Protein AF-A0A378YVI1-F1 (afdb_monomer_lite)

Radius of gyration: 28.67 Å; chains: 1; bounding box: 90×38×49 Å

Secondary structure (DSSP, 8-state):
----HHHHHHHHHHHHHHHHHHH-TTPPPP-HHHHHHHHHHHHHTS---HHHHHHHHHHHHHSTTTTTT--SHHHHHHTHHHHHHHHHHHHH---S--PPP--SS--TTB---B-TTSPBP-SBP-EEETTEEE-HHHHHHHHHHHTT-

Structure (mmCIF, N/CA/C/O backbone):
data_AF-A0A378YVI1-F1
#
_entry.id   AF-A0A378YVI1-F1
#
loop_
_atom_site.group_PDB
_atom_site.id
_atom_site.type_symbol
_atom_site.label_atom_id
_atom_site.label_alt_id
_atom_site.label_comp_id
_atom_site.label_asym_id
_atom_site.label_entity_id
_atom_site.label_seq_id
_atom_site.pdbx_PDB_ins_code
_atom_site.Cartn_x
_atom_site.Cartn_y
_atom_site.Cartn_z
_atom_site.occupancy
_atom_site.B_iso_or_equiv
_atom_site.auth_seq_id
_atom_site.auth_comp_id
_atom_site.auth_asym_id
_atom_site.auth_atom_id
_atom_site.pdbx_PDB_model_num
ATOM 1 N N . MET A 1 1 ? 32.300 -8.150 -1.506 1.00 47.09 1 MET A N 1
ATOM 2 C CA . MET A 1 1 ? 31.306 -8.688 -2.456 1.00 47.09 1 MET A CA 1
ATOM 3 C C . MET A 1 1 ? 30.509 -7.501 -2.967 1.00 47.09 1 MET A C 1
ATOM 5 O O . MET A 1 1 ? 29.755 -6.932 -2.190 1.00 47.09 1 MET A O 1
ATOM 9 N N . VAL A 1 2 ? 30.766 -7.046 -4.196 1.00 52.72 2 VAL A N 1
ATOM 10 C CA . VAL A 1 2 ? 29.919 -6.031 -4.841 1.00 52.72 2 VAL A CA 1
ATOM 11 C C . VAL A 1 2 ? 28.617 -6.750 -5.167 1.00 52.72 2 VAL A C 1
ATOM 13 O O . VAL A 1 2 ? 28.567 -7.559 -6.087 1.00 52.72 2 VAL A O 1
ATOM 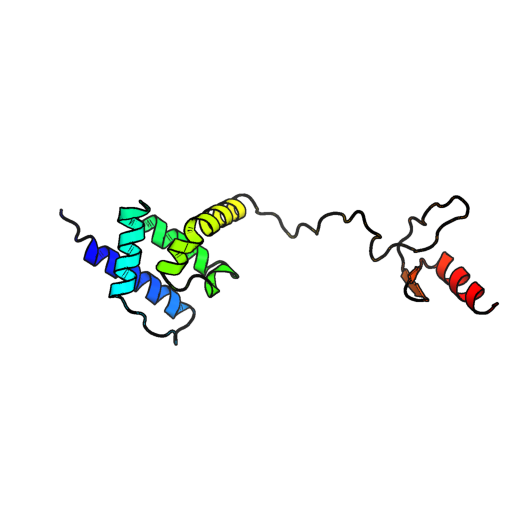16 N N . VAL A 1 3 ? 27.616 -6.586 -4.308 1.00 62.28 3 VAL A N 1
ATOM 17 C CA . VAL A 1 3 ? 26.253 -7.012 -4.621 1.00 62.28 3 VAL A CA 1
ATOM 18 C C . VAL A 1 3 ? 25.777 -6.108 -5.744 1.00 62.28 3 VAL A C 1
ATOM 20 O O . VAL A 1 3 ? 25.814 -4.891 -5.598 1.00 62.28 3 VAL A O 1
ATOM 23 N N . ASP A 1 4 ? 25.398 -6.698 -6.873 1.00 79.12 4 ASP A N 1
ATOM 24 C CA . ASP A 1 4 ? 24.845 -5.953 -7.997 1.00 79.12 4 ASP A CA 1
ATOM 25 C C . ASP A 1 4 ? 23.485 -5.382 -7.573 1.00 79.12 4 ASP A C 1
ATOM 27 O O . ASP A 1 4 ? 22.462 -6.070 -7.559 1.00 79.12 4 ASP A O 1
ATOM 31 N N . ASP A 1 5 ? 23.504 -4.138 -7.093 1.00 83.75 5 ASP A N 1
ATOM 32 C CA . ASP A 1 5 ? 22.330 -3.472 -6.536 1.00 83.75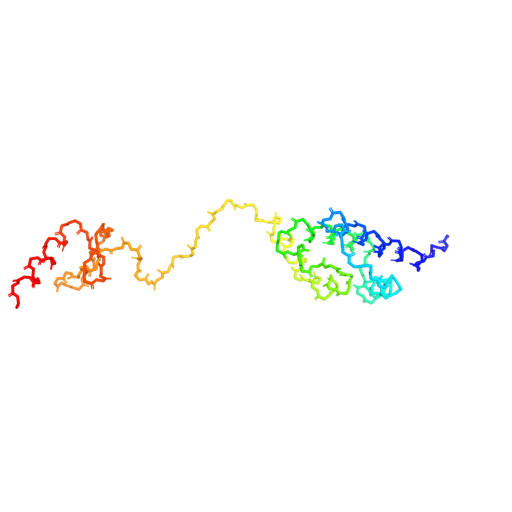 5 ASP A CA 1
ATOM 33 C C . ASP A 1 5 ? 21.210 -3.348 -7.577 1.00 83.75 5 ASP A C 1
ATOM 35 O O . ASP A 1 5 ? 20.043 -3.471 -7.220 1.00 83.75 5 ASP A O 1
ATOM 39 N N . ALA A 1 6 ? 21.554 -3.205 -8.860 1.00 87.56 6 ALA A N 1
ATOM 40 C CA . ALA A 1 6 ? 20.588 -3.139 -9.950 1.00 87.56 6 ALA A CA 1
ATOM 41 C C . ALA A 1 6 ? 19.861 -4.477 -10.171 1.00 87.56 6 ALA A C 1
ATOM 43 O O . ALA A 1 6 ? 18.637 -4.491 -10.315 1.00 87.56 6 ALA A O 1
ATOM 44 N N . ALA A 1 7 ? 20.579 -5.603 -10.159 1.00 91.94 7 ALA A N 1
ATOM 45 C CA . ALA A 1 7 ? 19.978 -6.931 -10.250 1.00 91.94 7 ALA A CA 1
ATOM 46 C C . ALA A 1 7 ? 19.072 -7.232 -9.047 1.00 91.94 7 ALA A C 1
ATOM 48 O O . ALA A 1 7 ? 18.006 -7.827 -9.197 1.00 91.94 7 ALA A O 1
ATOM 49 N N . GLU A 1 8 ? 19.463 -6.800 -7.850 1.00 92.69 8 GLU A N 1
ATOM 50 C CA . GLU A 1 8 ? 18.648 -6.961 -6.643 1.00 92.69 8 GLU A CA 1
ATOM 51 C C . GLU A 1 8 ? 17.400 -6.066 -6.646 1.00 92.69 8 GLU A C 1
ATOM 53 O O . GLU A 1 8 ? 16.335 -6.488 -6.191 1.00 92.69 8 GLU A O 1
ATOM 58 N N . ASP A 1 9 ? 17.505 -4.850 -7.182 1.00 93.56 9 ASP A N 1
ATOM 59 C CA . ASP A 1 9 ? 16.371 -3.939 -7.345 1.00 93.56 9 ASP A CA 1
ATOM 60 C C . ASP A 1 9 ? 15.381 -4.471 -8.396 1.00 93.56 9 ASP A C 1
ATOM 62 O O . ASP A 1 9 ? 14.165 -4.393 -8.200 1.00 93.56 9 ASP A O 1
ATOM 66 N N . LEU A 1 10 ? 15.888 -5.089 -9.471 1.00 95.88 10 LEU A N 1
ATOM 67 C CA . LEU A 1 10 ? 15.071 -5.807 -10.451 1.00 95.88 10 LEU A CA 1
ATOM 68 C C . LEU A 1 10 ? 14.349 -7.002 -9.816 1.00 95.88 10 LEU A C 1
ATOM 70 O O . LEU A 1 10 ? 13.135 -7.116 -9.960 1.00 95.88 10 LEU A O 1
ATOM 74 N N . ARG A 1 11 ? 15.053 -7.837 -9.042 1.00 96.00 11 ARG A N 1
ATOM 75 C CA . ARG A 1 11 ? 14.438 -8.967 -8.321 1.00 96.00 11 ARG A CA 1
ATOM 76 C C . ARG A 1 11 ? 13.321 -8.519 -7.385 1.00 96.00 11 ARG A C 1
ATOM 78 O O . ARG A 1 11 ? 12.296 -9.188 -7.274 1.00 96.00 11 ARG A O 1
ATOM 85 N N . LEU A 1 12 ? 13.497 -7.385 -6.704 1.00 96.31 12 LEU A N 1
ATOM 86 C CA . LEU A 1 12 ? 12.452 -6.829 -5.847 1.00 96.31 12 LEU A CA 1
ATOM 87 C C . LEU A 1 12 ? 11.247 -6.338 -6.665 1.00 96.31 12 LEU A C 1
ATOM 89 O O . LEU A 1 12 ? 10.109 -6.579 -6.264 1.00 96.31 12 LEU A O 1
ATOM 93 N N . ALA A 1 13 ? 11.470 -5.703 -7.817 1.00 96.94 13 ALA A N 1
ATOM 94 C CA . ALA A 1 13 ? 10.395 -5.316 -8.731 1.00 96.94 13 ALA A CA 1
ATOM 95 C C . ALA A 1 13 ? 9.609 -6.535 -9.256 1.00 96.94 13 ALA A C 1
ATOM 97 O O . ALA A 1 13 ? 8.375 -6.523 -9.245 1.00 96.94 13 ALA A O 1
ATOM 98 N N . GLU A 1 14 ? 10.302 -7.605 -9.646 1.00 96.50 14 GLU A N 1
ATOM 99 C CA . GLU A 1 14 ? 9.689 -8.868 -10.073 1.00 96.50 14 GLU A CA 1
ATOM 100 C C . GLU A 1 14 ? 8.886 -9.518 -8.941 1.00 96.50 14 GLU A C 1
ATOM 102 O O . GLU A 1 14 ? 7.756 -9.961 -9.150 1.00 96.50 14 GLU A O 1
ATOM 107 N N . TRP A 1 15 ? 9.426 -9.521 -7.719 1.00 97.00 15 TRP A N 1
ATOM 108 C CA . TRP A 1 15 ? 8.727 -10.034 -6.541 1.00 97.00 15 TRP A CA 1
ATOM 109 C C . TRP A 1 15 ? 7.441 -9.246 -6.243 1.00 97.00 15 TRP A C 1
ATOM 111 O O . TRP A 1 15 ? 6.394 -9.845 -5.981 1.00 97.00 15 TRP A O 1
ATOM 121 N N . ILE A 1 16 ? 7.488 -7.911 -6.343 1.00 96.38 16 ILE A N 1
ATOM 122 C CA . ILE A 1 16 ? 6.310 -7.038 -6.216 1.00 96.38 16 ILE A CA 1
ATOM 123 C C . ILE A 1 16 ? 5.254 -7.419 -7.262 1.00 96.38 16 ILE A C 1
ATOM 125 O O . ILE A 1 16 ? 4.075 -7.561 -6.930 1.00 96.38 16 ILE A O 1
ATOM 129 N N . PHE A 1 17 ? 5.662 -7.639 -8.515 1.00 96.38 17 PHE A N 1
ATOM 130 C CA . PHE A 1 17 ? 4.742 -8.026 -9.583 1.00 96.38 17 PHE A CA 1
ATOM 131 C C . PHE A 1 17 ? 4.131 -9.415 -9.357 1.00 96.38 17 PHE A C 1
ATOM 133 O O . PHE A 1 17 ? 2.917 -9.579 -9.474 1.00 96.38 17 PHE A O 1
ATOM 140 N N . ALA A 1 18 ? 4.937 -10.399 -8.954 1.00 95.62 18 ALA A N 1
ATOM 141 C CA . ALA A 1 18 ? 4.464 -11.743 -8.629 1.00 95.62 18 ALA A CA 1
ATOM 142 C C . ALA A 1 18 ? 3.404 -11.722 -7.515 1.00 95.62 18 ALA A C 1
ATOM 144 O O . ALA A 1 18 ? 2.405 -12.441 -7.579 1.00 95.62 18 ALA A O 1
ATOM 145 N N . ARG A 1 19 ? 3.573 -10.849 -6.515 1.00 94.56 19 ARG A N 1
ATOM 146 C CA . ARG A 1 19 ? 2.588 -10.659 -5.444 1.00 94.56 19 ARG A CA 1
ATOM 147 C C . ARG A 1 19 ? 1.265 -10.094 -5.969 1.00 94.56 19 ARG A C 1
ATOM 149 O O . ARG A 1 19 ? 0.209 -10.536 -5.522 1.00 94.56 19 ARG A O 1
ATOM 156 N N . ILE A 1 20 ? 1.317 -9.172 -6.933 1.00 94.44 20 ILE A N 1
ATOM 157 C CA . ILE A 1 20 ? 0.125 -8.627 -7.602 1.00 94.44 20 ILE A CA 1
ATOM 158 C C . ILE A 1 20 ? -0.592 -9.716 -8.402 1.00 94.44 20 ILE A C 1
ATOM 160 O O . ILE A 1 20 ? -1.804 -9.870 -8.257 1.00 94.44 20 ILE A O 1
ATOM 164 N N . LEU A 1 21 ? 0.142 -10.512 -9.183 1.00 94.31 21 LEU A N 1
ATOM 165 C CA . LEU A 1 21 ? -0.427 -11.627 -9.947 1.00 94.31 21 LEU A CA 1
ATOM 166 C C . LEU A 1 21 ? -1.102 -12.673 -9.053 1.00 94.31 21 LEU A C 1
ATOM 168 O O . LEU A 1 21 ? -2.129 -13.226 -9.436 1.00 94.31 21 LEU A O 1
ATOM 172 N N . GLY A 1 22 ? -0.585 -12.898 -7.841 1.00 92.06 22 GLY A N 1
ATOM 173 C CA . GLY A 1 22 ? -1.223 -13.777 -6.858 1.00 92.06 22 GLY A CA 1
ATOM 174 C C . GLY A 1 22 ? -2.624 -13.324 -6.423 1.00 92.06 22 GLY A C 1
ATOM 175 O O . GLY A 1 22 ? -3.426 -14.155 -6.011 1.00 92.06 22 GLY A O 1
ATOM 176 N N . MET A 1 23 ? -2.938 -12.028 -6.528 1.00 90.06 23 MET A N 1
ATOM 177 C CA . MET A 1 23 ? -4.266 -11.482 -6.209 1.00 90.06 23 MET A CA 1
ATOM 178 C C . MET A 1 23 ? -5.109 -11.231 -7.461 1.00 90.06 23 MET A C 1
ATOM 180 O O . MET A 1 23 ? -6.329 -11.365 -7.419 1.00 90.06 23 MET A O 1
ATOM 184 N N . HIS A 1 24 ? -4.467 -10.852 -8.566 1.00 88.81 24 HIS A N 1
ATOM 185 C CA . HIS A 1 24 ? -5.110 -10.563 -9.841 1.00 88.81 24 HIS A CA 1
ATOM 186 C C . HIS A 1 24 ? -4.294 -11.173 -10.997 1.00 88.81 24 HIS A C 1
ATOM 188 O O . HIS A 1 24 ? -3.448 -10.491 -11.586 1.00 88.81 24 HIS A O 1
ATOM 194 N N . PRO A 1 25 ? -4.549 -12.446 -11.360 1.00 92.00 25 PRO A N 1
ATOM 195 C CA . PRO A 1 25 ? -3.729 -13.192 -12.323 1.00 92.00 25 PRO A CA 1
ATOM 196 C C . PRO A 1 25 ? -3.680 -12.588 -13.728 1.00 92.00 25 PRO A C 1
ATOM 198 O O . PRO A 1 25 ? -2.734 -12.811 -14.473 1.00 92.00 25 PRO A O 1
ATOM 201 N N . THR A 1 26 ? -4.691 -11.804 -14.100 1.00 92.88 26 THR A N 1
ATOM 202 C CA . THR A 1 26 ? -4.805 -11.155 -15.413 1.00 92.88 26 THR A CA 1
ATOM 203 C C . THR A 1 26 ? -4.257 -9.724 -15.409 1.00 92.88 26 THR A C 1
ATOM 205 O O . THR A 1 26 ? -4.594 -8.922 -16.281 1.00 92.88 26 THR A O 1
ATOM 208 N N . HIS A 1 27 ? -3.445 -9.351 -14.409 1.00 91.31 27 HIS A N 1
ATOM 209 C CA . HIS A 1 27 ? -2.876 -8.006 -14.344 1.00 91.31 27 HIS A CA 1
ATOM 210 C C . HIS A 1 27 ? -1.907 -7.772 -15.507 1.00 91.31 27 HIS A C 1
ATOM 212 O O . HIS A 1 27 ? -1.092 -8.632 -15.840 1.00 91.31 27 HIS A O 1
ATOM 218 N N . ARG A 1 28 ? -1.984 -6.587 -16.122 1.00 91.81 28 ARG A N 1
ATOM 219 C CA . ARG A 1 28 ? -1.107 -6.221 -17.238 1.00 91.81 28 ARG A CA 1
ATOM 220 C C . ARG A 1 28 ? 0.344 -6.196 -16.765 1.00 91.81 28 ARG A C 1
ATOM 222 O O . ARG A 1 28 ? 0.640 -5.600 -15.732 1.00 91.81 28 ARG A O 1
ATOM 229 N N . GLN A 1 29 ? 1.237 -6.782 -17.561 1.00 90.31 29 GLN A N 1
ATOM 230 C CA . GLN A 1 29 ? 2.668 -6.729 -17.296 1.00 90.31 29 GLN A CA 1
ATOM 231 C C . GLN A 1 29 ? 3.172 -5.273 -17.342 1.00 90.31 29 GLN A C 1
ATOM 233 O O . GLN A 1 29 ? 2.977 -4.597 -18.357 1.00 90.31 29 GLN A O 1
ATOM 238 N N . PRO A 1 30 ? 3.787 -4.772 -16.260 1.00 93.38 30 PRO A N 1
ATOM 239 C CA . PRO A 1 30 ? 4.398 -3.454 -16.237 1.00 93.38 30 PRO A CA 1
ATOM 240 C C . PRO A 1 30 ? 5.800 -3.463 -16.852 1.00 93.38 30 PRO A C 1
ATOM 242 O O . PRO A 1 30 ? 6.415 -4.512 -17.042 1.00 93.38 30 PRO A O 1
ATOM 245 N N . ASP A 1 31 ? 6.331 -2.268 -17.100 1.00 95.94 31 ASP A N 1
ATOM 246 C CA . ASP A 1 31 ? 7.736 -2.078 -17.456 1.00 95.94 31 ASP A CA 1
ATOM 247 C C . ASP A 1 31 ? 8.634 -2.342 -16.232 1.00 95.94 31 ASP A C 1
ATOM 249 O O . ASP A 1 31 ? 8.721 -1.523 -15.309 1.00 95.94 31 ASP A O 1
ATOM 253 N N . MET A 1 32 ? 9.318 -3.491 -16.243 1.00 94.75 32 MET A N 1
ATOM 254 C CA . MET A 1 32 ? 10.233 -3.906 -15.175 1.00 94.75 32 MET A CA 1
ATOM 255 C C . MET A 1 32 ? 11.432 -2.967 -15.013 1.00 94.75 32 MET A C 1
ATOM 257 O O . MET A 1 32 ? 11.927 -2.807 -13.901 1.00 94.75 32 MET A O 1
ATOM 261 N N . HIS A 1 33 ? 11.882 -2.308 -16.081 1.00 94.19 33 HIS A N 1
ATOM 262 C CA . HIS A 1 33 ? 12.974 -1.341 -16.009 1.00 94.19 33 HIS A CA 1
ATOM 263 C C . HIS A 1 33 ? 12.523 -0.031 -15.350 1.00 94.19 33 HIS A C 1
ATOM 265 O O . HIS A 1 33 ? 13.269 0.567 -14.571 1.00 94.19 33 HIS A O 1
ATOM 271 N N . SER A 1 34 ? 11.282 0.403 -15.592 1.00 96.00 34 SER A N 1
ATOM 272 C CA . SER A 1 34 ? 10.708 1.516 -14.825 1.00 96.00 34 SER A CA 1
ATOM 273 C C . SER A 1 34 ? 10.565 1.149 -13.349 1.00 96.00 34 SER A C 1
ATOM 275 O O . SER A 1 34 ? 10.896 1.949 -12.477 1.00 96.00 34 SER A O 1
ATOM 277 N N . TRP A 1 35 ? 10.101 -0.066 -13.056 1.00 97.25 35 TRP A N 1
ATOM 278 C CA . TRP A 1 35 ? 9.881 -0.503 -11.679 1.00 97.25 35 TRP A CA 1
ATOM 279 C C . TRP A 1 35 ? 11.182 -0.672 -10.898 1.00 97.25 35 TRP A C 1
ATOM 281 O O . TRP A 1 35 ? 11.257 -0.224 -9.756 1.00 97.25 35 TRP A O 1
ATOM 291 N N . SER A 1 36 ? 12.220 -1.255 -11.500 1.00 96.25 36 SER A N 1
ATOM 292 C CA . SER A 1 36 ? 13.535 -1.357 -10.861 1.00 96.25 36 SER A CA 1
ATOM 293 C C . SER A 1 36 ? 14.142 0.025 -10.607 1.00 96.25 36 SER A C 1
ATOM 295 O O . SER A 1 36 ? 14.730 0.252 -9.551 1.00 96.25 36 SER A O 1
ATOM 297 N N . ARG A 1 37 ? 13.922 0.996 -11.507 1.00 96.06 37 ARG A N 1
ATOM 298 C CA . ARG A 1 37 ? 14.310 2.397 -11.281 1.00 96.06 37 ARG A CA 1
ATOM 299 C C . ARG A 1 37 ? 13.576 3.008 -10.090 1.00 96.06 37 ARG A C 1
ATOM 301 O O . ARG A 1 37 ? 14.207 3.686 -9.283 1.00 96.06 37 ARG A O 1
ATOM 308 N N . ASP A 1 38 ? 12.274 2.779 -9.963 1.00 97.06 38 ASP A N 1
ATOM 309 C CA . ASP A 1 38 ? 11.505 3.266 -8.815 1.00 97.06 38 ASP A CA 1
ATOM 310 C C . ASP A 1 38 ? 12.000 2.641 -7.505 1.00 97.06 38 ASP A C 1
ATOM 312 O O . ASP A 1 38 ? 12.194 3.355 -6.521 1.00 97.06 38 ASP A O 1
ATOM 316 N N . VAL A 1 39 ? 12.292 1.337 -7.503 1.00 96.38 39 VAL A N 1
ATOM 317 C CA . VAL A 1 39 ? 12.901 0.638 -6.360 1.00 96.38 39 VAL A CA 1
ATOM 318 C C . VAL A 1 39 ? 14.260 1.246 -6.006 1.00 96.38 39 VAL A C 1
ATOM 320 O O . VAL A 1 39 ? 14.506 1.567 -4.841 1.00 96.38 39 VAL A O 1
ATOM 323 N N . ARG A 1 40 ? 15.116 1.491 -7.003 1.00 95.88 40 ARG A N 1
ATOM 324 C CA . ARG A 1 40 ? 16.404 2.166 -6.815 1.00 95.88 40 ARG A CA 1
ATOM 325 C C . ARG A 1 40 ? 16.230 3.549 -6.183 1.00 95.88 40 ARG A C 1
ATOM 327 O O . ARG A 1 40 ? 16.960 3.894 -5.257 1.00 95.88 40 ARG A O 1
ATOM 334 N N . LEU A 1 41 ? 15.238 4.332 -6.621 1.00 96.19 41 LEU A N 1
ATOM 335 C CA . LEU A 1 41 ? 14.933 5.642 -6.029 1.00 96.19 41 LEU A CA 1
ATOM 336 C C . LEU A 1 41 ? 14.513 5.524 -4.558 1.00 96.19 41 LEU A C 1
ATOM 338 O O . LEU A 1 41 ? 14.985 6.304 -3.731 1.00 96.19 41 LEU A O 1
ATOM 342 N N . MET A 1 42 ? 13.685 4.538 -4.213 1.00 96.69 42 MET A N 1
ATOM 343 C CA . MET A 1 42 ? 13.307 4.283 -2.818 1.00 96.69 42 MET A CA 1
ATOM 344 C C . MET A 1 42 ? 14.522 3.946 -1.946 1.00 96.69 42 MET A C 1
ATOM 346 O O . MET A 1 42 ? 14.592 4.343 -0.782 1.00 96.69 42 MET A O 1
ATOM 350 N N . ARG A 1 43 ? 15.513 3.254 -2.511 1.00 95.50 43 ARG A N 1
ATOM 351 C CA . ARG A 1 43 ? 16.735 2.893 -1.794 1.00 95.50 43 ARG A CA 1
ATOM 352 C C . ARG A 1 43 ? 17.736 4.024 -1.656 1.00 95.50 43 ARG A C 1
ATOM 354 O O . ARG A 1 43 ? 18.179 4.310 -0.550 1.00 95.50 43 ARG A O 1
ATOM 361 N N . GLU A 1 44 ? 18.120 4.641 -2.766 1.00 94.69 44 GLU A N 1
ATOM 362 C CA . GLU A 1 44 ? 19.202 5.627 -2.791 1.00 94.69 44 GLU A CA 1
ATOM 363 C C . GLU A 1 44 ? 18.741 6.985 -2.263 1.00 94.69 44 GLU A C 1
ATOM 365 O O . GLU A 1 44 ? 19.441 7.620 -1.473 1.00 94.69 44 GLU A O 1
ATOM 370 N N . ARG A 1 45 ? 17.552 7.433 -2.680 1.00 95.12 45 ARG A N 1
ATOM 371 C CA . ARG A 1 45 ? 17.044 8.765 -2.339 1.00 95.12 45 ARG A CA 1
ATOM 372 C C . ARG A 1 45 ? 16.248 8.752 -1.045 1.00 95.12 45 ARG A C 1
ATOM 374 O O . ARG A 1 45 ? 16.486 9.596 -0.187 1.00 95.12 45 ARG A O 1
ATOM 381 N N . ASP A 1 46 ? 15.337 7.795 -0.895 1.00 93.56 46 ASP A N 1
ATOM 382 C CA . ASP A 1 46 ? 14.463 7.745 0.283 1.00 93.56 46 ASP A CA 1
ATOM 383 C C . ASP A 1 46 ? 15.075 6.924 1.433 1.00 93.56 46 ASP A C 1
ATOM 385 O O . ASP A 1 46 ? 14.470 6.808 2.499 1.00 93.56 46 ASP A O 1
ATOM 389 N N . ARG A 1 47 ? 16.284 6.375 1.227 1.00 94.94 47 ARG A N 1
ATOM 390 C CA . ARG A 1 47 ? 17.068 5.604 2.206 1.00 94.94 47 ARG A CA 1
ATOM 391 C C . ARG A 1 47 ? 16.309 4.420 2.810 1.00 94.94 47 ARG A C 1
ATOM 393 O O . ARG A 1 47 ? 16.517 4.079 3.972 1.00 94.94 47 ARG A O 1
ATOM 400 N N . ARG A 1 48 ? 15.432 3.783 2.030 1.00 94.62 48 ARG A N 1
ATOM 401 C CA . ARG A 1 48 ? 14.683 2.591 2.450 1.00 94.62 48 ARG A CA 1
ATOM 402 C C . ARG A 1 48 ? 15.431 1.331 2.033 1.00 94.62 48 ARG A C 1
ATOM 404 O O . ARG A 1 48 ? 15.899 1.213 0.907 1.00 94.62 48 ARG A O 1
ATOM 411 N N . SER A 1 49 ? 15.538 0.346 2.910 1.00 94.50 49 SER A N 1
ATOM 412 C CA . SER A 1 49 ? 16.127 -0.946 2.555 1.00 94.50 49 SER A CA 1
ATOM 413 C C . SER A 1 49 ? 15.161 -1.795 1.720 1.00 94.50 49 SER A C 1
ATOM 415 O O . SER A 1 49 ? 13.941 -1.695 1.847 1.00 94.50 49 SER A O 1
ATOM 417 N N . ARG A 1 50 ? 15.700 -2.719 0.911 1.00 93.94 50 ARG A N 1
ATOM 418 C CA . ARG A 1 50 ? 14.901 -3.700 0.145 1.00 93.94 50 ARG A CA 1
ATOM 419 C C . ARG A 1 50 ? 13.925 -4.474 1.038 1.00 93.94 50 ARG A C 1
ATOM 421 O O . ARG A 1 50 ? 12.792 -4.731 0.644 1.00 93.94 50 ARG A O 1
ATOM 428 N N . ARG A 1 51 ? 14.356 -4.800 2.263 1.00 94.62 51 ARG A N 1
ATOM 429 C CA . ARG A 1 51 ? 13.537 -5.493 3.266 1.00 94.62 51 ARG A CA 1
ATOM 430 C C . ARG A 1 51 ? 12.362 -4.641 3.732 1.00 94.62 51 ARG A C 1
ATOM 432 O O . ARG A 1 51 ? 11.255 -5.157 3.805 1.00 94.62 51 ARG A O 1
ATOM 439 N N . GLU A 1 52 ? 12.582 -3.359 4.015 1.00 95.75 52 GLU A N 1
ATOM 440 C CA . GLU A 1 52 ? 11.500 -2.447 4.404 1.00 95.75 52 GLU A CA 1
ATOM 441 C C . GLU A 1 52 ? 10.493 -2.255 3.273 1.00 95.75 52 GLU A C 1
ATOM 443 O O . GLU A 1 52 ? 9.291 -2.267 3.523 1.00 95.75 52 GLU A O 1
ATOM 448 N N . ILE A 1 53 ? 10.974 -2.129 2.032 1.00 96.75 53 ILE A N 1
ATOM 449 C CA . ILE A 1 53 ? 10.117 -1.999 0.848 1.00 96.75 53 ILE A CA 1
ATOM 450 C C . ILE A 1 53 ? 9.237 -3.244 0.700 1.00 96.75 53 ILE A C 1
ATOM 452 O O . ILE A 1 53 ? 8.016 -3.123 0.604 1.00 96.75 53 ILE A O 1
ATOM 456 N N . ALA A 1 54 ? 9.839 -4.436 0.745 1.00 96.62 54 ALA A N 1
ATOM 457 C CA . ALA A 1 54 ? 9.108 -5.696 0.653 1.00 96.62 54 ALA A CA 1
ATOM 458 C C . ALA A 1 54 ? 8.099 -5.864 1.802 1.00 96.62 54 ALA A C 1
ATOM 460 O O . ALA A 1 54 ? 6.948 -6.223 1.562 1.00 96.62 54 ALA A O 1
ATOM 461 N N . ALA A 1 55 ? 8.503 -5.560 3.039 1.00 96.06 55 ALA A N 1
ATOM 462 C CA . ALA A 1 55 ? 7.645 -5.682 4.214 1.00 96.06 55 ALA A CA 1
ATOM 463 C C . ALA A 1 55 ? 6.445 -4.727 4.163 1.00 96.06 55 ALA A C 1
ATOM 465 O O . ALA A 1 55 ? 5.320 -5.135 4.451 1.00 96.06 55 ALA A O 1
ATOM 466 N N . LEU A 1 56 ? 6.662 -3.466 3.774 1.00 96.31 56 LEU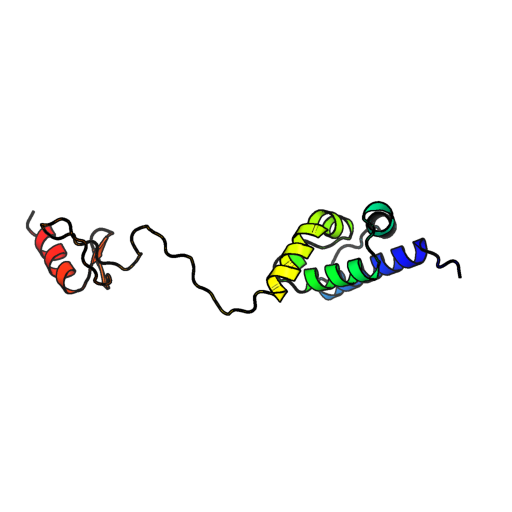 A N 1
ATOM 467 C CA . LEU A 1 56 ? 5.582 -2.487 3.684 1.00 96.31 56 LEU A CA 1
ATOM 468 C C . LEU A 1 56 ? 4.628 -2.809 2.533 1.00 96.31 56 LEU A C 1
ATOM 470 O O . LEU A 1 56 ? 3.416 -2.697 2.702 1.00 96.31 56 LEU A O 1
ATOM 474 N N . PHE A 1 57 ? 5.158 -3.254 1.390 1.00 96.69 57 PHE A N 1
ATOM 475 C CA . PHE A 1 57 ? 4.334 -3.707 0.275 1.00 96.69 57 PHE A CA 1
ATOM 476 C C . PHE A 1 57 ? 3.486 -4.920 0.666 1.00 96.69 57 PHE A C 1
ATOM 478 O O . PHE A 1 57 ? 2.284 -4.939 0.409 1.00 96.69 57 PHE A O 1
ATOM 485 N N . ASP A 1 58 ? 4.077 -5.920 1.323 1.00 95.19 58 ASP A N 1
ATOM 486 C CA . ASP A 1 58 ? 3.341 -7.101 1.771 1.00 95.19 58 ASP A CA 1
ATOM 487 C C . ASP A 1 58 ? 2.220 -6.743 2.751 1.00 95.19 58 ASP A C 1
ATOM 489 O O . ASP A 1 58 ? 1.094 -7.217 2.610 1.00 95.19 58 ASP A O 1
ATOM 493 N N . TRP A 1 59 ? 2.506 -5.857 3.707 1.00 95.25 59 TRP A N 1
ATOM 494 C CA . TRP A 1 59 ? 1.501 -5.350 4.634 1.00 95.25 59 TRP A CA 1
ATOM 495 C C . TRP A 1 59 ? 0.373 -4.607 3.900 1.00 95.25 59 TRP A C 1
ATOM 497 O O . TRP A 1 59 ? -0.800 -4.917 4.110 1.00 95.25 59 TRP A O 1
ATOM 507 N N . ALA A 1 60 ? 0.711 -3.702 2.975 1.00 95.25 60 ALA A N 1
ATOM 508 C CA . ALA A 1 60 ? -0.268 -2.935 2.205 1.00 95.25 60 ALA A CA 1
ATOM 509 C C . ALA A 1 60 ? -1.197 -3.835 1.371 1.00 95.25 60 ALA A C 1
ATOM 511 O O . ALA A 1 60 ? -2.386 -3.553 1.259 1.00 95.25 60 ALA A O 1
ATOM 512 N N . ASN A 1 61 ? -0.686 -4.945 0.828 1.00 93.25 61 ASN A N 1
ATOM 513 C CA . ASN A 1 61 ? -1.484 -5.894 0.045 1.00 93.25 61 ASN A CA 1
ATOM 514 C C . ASN A 1 61 ? -2.381 -6.813 0.888 1.00 93.25 61 ASN A C 1
ATOM 516 O O . ASN A 1 61 ? -3.295 -7.439 0.350 1.00 93.25 61 ASN A O 1
ATOM 520 N N . ARG A 1 62 ? -2.157 -6.895 2.204 1.00 91.69 62 ARG A N 1
ATOM 521 C CA . ARG A 1 62 ? -3.051 -7.602 3.138 1.00 91.69 62 ARG A CA 1
ATOM 522 C C . ARG A 1 62 ? -4.195 -6.716 3.624 1.00 91.69 62 ARG A C 1
ATOM 524 O O . ARG A 1 62 ? -5.252 -7.233 3.978 1.00 91.69 62 ARG A O 1
ATOM 531 N N . ASP A 1 63 ? -4.000 -5.402 3.631 1.00 92.25 63 ASP A N 1
ATOM 532 C CA . ASP A 1 63 ? -5.033 -4.440 3.997 1.00 92.25 63 ASP A CA 1
ATOM 533 C C . ASP A 1 63 ? -6.073 -4.289 2.870 1.00 92.25 63 ASP A C 1
ATOM 535 O O . ASP A 1 63 ? -5.738 -4.084 1.703 1.00 92.25 63 ASP A O 1
ATOM 539 N N . ALA A 1 64 ? -7.360 -4.398 3.214 1.00 89.56 64 ALA A N 1
ATOM 540 C CA . ALA A 1 64 ? -8.449 -4.397 2.234 1.00 89.56 64 ALA A CA 1
ATOM 541 C C . ALA A 1 64 ? -8.573 -3.075 1.457 1.00 89.56 64 ALA A C 1
ATOM 543 O O . ALA A 1 64 ? -9.027 -3.083 0.311 1.00 89.56 64 ALA A O 1
ATOM 544 N N . PHE A 1 65 ? -8.171 -1.955 2.062 1.00 91.12 65 PHE A N 1
ATOM 545 C CA . PHE A 1 65 ? -8.192 -0.642 1.430 1.00 91.12 65 PHE A CA 1
ATOM 546 C C . PHE A 1 65 ? -6.943 -0.439 0.566 1.00 91.12 65 PHE A C 1
ATOM 548 O O . PHE A 1 65 ? -7.046 -0.077 -0.610 1.00 91.12 65 PHE A O 1
ATOM 555 N N . TRP A 1 66 ? -5.756 -0.710 1.111 1.00 94.06 66 TRP A N 1
ATOM 556 C CA . TRP A 1 66 ? -4.499 -0.428 0.416 1.00 94.06 66 TRP A CA 1
ATOM 557 C C . TRP A 1 66 ? -4.171 -1.409 -0.706 1.00 94.06 66 TRP A C 1
ATOM 559 O O . TRP A 1 66 ? -3.578 -0.986 -1.699 1.00 94.06 66 TRP A O 1
ATOM 569 N N . ARG A 1 67 ? -4.628 -2.664 -0.632 1.00 93.00 67 ARG A N 1
ATOM 570 C CA . ARG A 1 67 ? -4.391 -3.685 -1.666 1.00 93.00 67 ARG A CA 1
ATOM 571 C C . ARG A 1 67 ? -4.771 -3.226 -3.073 1.00 93.00 67 ARG A C 1
ATOM 573 O O . ARG A 1 67 ? -4.034 -3.458 -4.021 1.00 93.00 67 ARG A O 1
ATOM 580 N N . ASN A 1 68 ? -5.906 -2.546 -3.216 1.00 91.38 68 ASN A N 1
ATOM 581 C CA . ASN A 1 68 ? -6.373 -2.074 -4.524 1.00 91.38 68 ASN A CA 1
ATOM 582 C C . ASN A 1 68 ? -5.673 -0.777 -4.970 1.00 91.38 68 ASN A C 1
ATOM 584 O O . ASN A 1 68 ? -5.706 -0.418 -6.146 1.00 91.38 68 ASN A O 1
ATOM 588 N N . ASN A 1 69 ? -5.043 -0.062 -4.035 1.00 93.50 69 ASN A N 1
ATOM 589 C CA . ASN A 1 69 ? -4.408 1.227 -4.284 1.00 93.50 69 ASN A CA 1
ATOM 590 C C . ASN A 1 69 ? -2.910 1.091 -4.591 1.00 93.50 69 ASN A C 1
ATOM 592 O O . ASN A 1 69 ? -2.395 1.835 -5.427 1.00 93.50 69 ASN A O 1
ATOM 596 N N . ILE A 1 70 ? -2.212 0.135 -3.970 1.00 95.94 70 ILE A N 1
ATOM 597 C CA . ILE A 1 70 ? -0.757 -0.030 -4.067 1.00 95.94 70 ILE A CA 1
ATOM 598 C C . ILE A 1 70 ? -0.406 -1.190 -5.008 1.00 95.94 70 ILE A C 1
ATOM 600 O O . ILE A 1 70 ? -0.137 -2.307 -4.584 1.00 95.94 70 ILE A O 1
ATOM 604 N N . LEU A 1 71 ? -0.383 -0.897 -6.312 1.00 95.06 71 LEU A N 1
ATOM 605 C CA . LEU A 1 71 ? -0.106 -1.869 -7.386 1.00 95.06 71 LEU A CA 1
ATOM 606 C C . LEU A 1 71 ? 1.200 -1.584 -8.149 1.00 95.06 71 LEU A C 1
ATOM 608 O O . LEU A 1 71 ? 1.409 -2.095 -9.244 1.00 95.06 71 LEU A O 1
ATOM 612 N N . SER A 1 72 ? 2.064 -0.717 -7.619 1.00 96.06 72 SER A N 1
ATOM 613 C CA . SER A 1 72 ? 3.376 -0.441 -8.211 1.00 96.06 72 SER A CA 1
ATOM 614 C C . SER A 1 72 ? 4.354 0.140 -7.185 1.00 96.06 72 SER A C 1
ATOM 616 O O . SER A 1 72 ? 3.910 0.765 -6.213 1.00 96.06 72 SER A O 1
ATOM 618 N N . PRO A 1 73 ? 5.678 0.012 -7.411 1.00 96.25 73 PRO A N 1
ATOM 619 C CA . PRO A 1 73 ? 6.690 0.650 -6.567 1.00 96.25 73 PRO A CA 1
ATOM 620 C C . PRO A 1 73 ? 6.532 2.177 -6.495 1.00 96.25 73 PRO A C 1
ATOM 622 O O . PRO A 1 73 ? 6.622 2.752 -5.415 1.00 96.25 73 PRO A O 1
ATOM 625 N N . ALA A 1 74 ? 6.194 2.839 -7.609 1.00 97.06 74 ALA A N 1
ATOM 626 C CA . ALA A 1 74 ? 5.926 4.279 -7.628 1.00 97.06 74 ALA A CA 1
ATOM 627 C C . ALA A 1 74 ? 4.770 4.687 -6.696 1.00 97.06 74 ALA A C 1
ATOM 629 O O . ALA A 1 74 ? 4.888 5.661 -5.949 1.00 97.06 74 ALA A O 1
ATOM 630 N N . LYS A 1 75 ? 3.656 3.937 -6.698 1.00 96.94 75 LYS A N 1
ATOM 631 C CA . LYS A 1 75 ? 2.528 4.211 -5.792 1.00 96.94 75 LYS A CA 1
ATOM 632 C C . LYS A 1 75 ? 2.877 3.912 -4.337 1.00 96.94 75 LYS A C 1
ATOM 634 O O . LYS A 1 75 ? 2.510 4.695 -3.465 1.00 96.94 75 LYS A O 1
ATOM 639 N N . LEU A 1 76 ? 3.602 2.820 -4.085 1.00 97.25 76 LEU A N 1
ATOM 640 C CA . LEU A 1 76 ? 4.110 2.489 -2.752 1.00 97.25 76 LEU A CA 1
ATOM 641 C C . LEU A 1 76 ? 4.974 3.628 -2.200 1.00 97.25 76 LEU A C 1
ATOM 643 O O . LEU A 1 76 ? 4.774 4.058 -1.069 1.00 97.25 76 LEU A O 1
ATOM 647 N N . ARG A 1 77 ? 5.894 4.149 -3.016 1.00 97.31 77 ARG A N 1
ATOM 648 C CA . ARG A 1 77 ? 6.757 5.281 -2.680 1.00 97.31 77 ARG A CA 1
ATOM 649 C C . ARG A 1 77 ? 5.962 6.544 -2.357 1.00 97.31 77 ARG A C 1
ATOM 651 O O . ARG A 1 77 ? 6.214 7.176 -1.339 1.00 97.31 77 ARG A O 1
ATOM 658 N N . ALA A 1 78 ? 4.989 6.892 -3.198 1.00 96.94 78 ALA A N 1
ATOM 659 C CA . ALA A 1 78 ? 4.156 8.079 -3.003 1.00 96.94 78 ALA A CA 1
ATOM 660 C C . ALA A 1 78 ? 3.320 8.028 -1.712 1.00 96.94 78 ALA A C 1
ATOM 662 O O . ALA A 1 78 ? 3.074 9.065 -1.104 1.00 96.94 78 ALA A O 1
ATOM 663 N N . GLN A 1 79 ? 2.890 6.836 -1.292 1.00 97.44 79 GLN A N 1
ATOM 664 C CA . GLN A 1 79 ? 2.048 6.635 -0.107 1.00 97.44 79 GLN A CA 1
ATOM 665 C C . GLN A 1 79 ? 2.830 6.139 1.114 1.00 97.44 79 GLN A C 1
ATOM 667 O O . GLN A 1 79 ? 2.225 5.742 2.110 1.00 97.44 79 GLN A O 1
ATOM 672 N N . TRP A 1 80 ? 4.165 6.151 1.055 1.00 96.88 80 TRP A N 1
ATOM 673 C CA . TRP A 1 80 ? 5.012 5.481 2.036 1.00 96.88 80 TRP A CA 1
ATOM 674 C C . TRP A 1 80 ? 4.695 5.897 3.477 1.00 96.88 80 TRP A C 1
ATOM 676 O O . TRP A 1 80 ? 4.421 5.043 4.319 1.00 96.88 80 TRP A O 1
ATOM 686 N N . ASP A 1 81 ? 4.685 7.200 3.762 1.00 95.25 81 ASP A N 1
ATOM 687 C CA . ASP A 1 81 ? 4.487 7.695 5.128 1.00 95.25 81 ASP A CA 1
ATOM 688 C C . ASP A 1 81 ? 3.066 7.420 5.640 1.00 95.2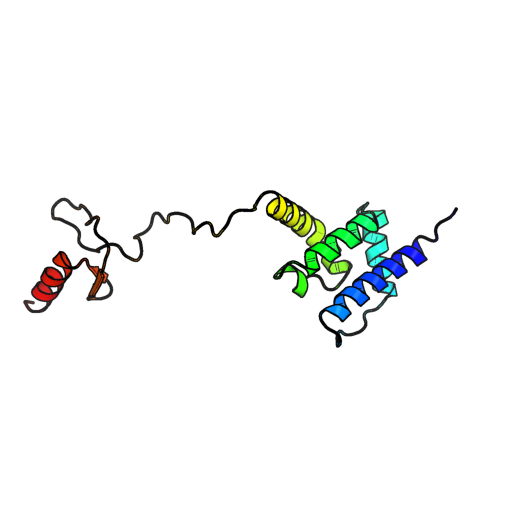5 81 ASP A C 1
ATOM 690 O O . ASP A 1 81 ? 2.888 7.068 6.805 1.00 95.25 81 ASP A O 1
ATOM 694 N N . GLN A 1 82 ? 2.054 7.471 4.766 1.00 95.31 82 GLN A N 1
ATOM 695 C CA . GLN A 1 82 ? 0.679 7.118 5.138 1.00 95.31 82 GLN A CA 1
ATOM 696 C C . GLN A 1 82 ? 0.562 5.641 5.524 1.00 95.31 82 GLN A C 1
ATOM 698 O O . GLN A 1 82 ? -0.078 5.307 6.522 1.00 95.31 82 GLN A O 1
ATOM 703 N N . LEU A 1 83 ? 1.212 4.755 4.764 1.00 95.38 83 LEU A N 1
ATOM 704 C CA . LEU A 1 83 ? 1.256 3.325 5.062 1.00 95.38 83 LEU A CA 1
ATOM 705 C C . LEU A 1 83 ? 1.999 3.057 6.378 1.00 95.38 83 LEU A C 1
ATOM 707 O O . LEU A 1 83 ? 1.544 2.242 7.177 1.00 95.38 83 LEU A O 1
ATOM 711 N N . VAL A 1 84 ? 3.106 3.762 6.634 1.00 94.38 84 VAL A N 1
ATOM 712 C CA . VAL A 1 84 ? 3.861 3.661 7.893 1.00 94.38 84 VAL A CA 1
ATOM 713 C C . VAL A 1 84 ? 3.028 4.110 9.093 1.00 94.38 84 VAL A C 1
ATOM 715 O O . VAL A 1 84 ? 2.942 3.380 10.074 1.00 94.38 84 VAL A O 1
ATOM 718 N N . ILE A 1 85 ? 2.347 5.251 9.015 1.00 93.50 85 ILE A N 1
ATOM 719 C CA . ILE A 1 85 ? 1.487 5.724 10.110 1.00 93.50 85 ILE A CA 1
ATOM 720 C C . ILE A 1 85 ? 0.336 4.740 10.342 1.00 93.50 85 ILE A C 1
ATOM 722 O O . ILE A 1 85 ? 0.013 4.386 11.477 1.00 93.50 85 ILE A O 1
ATOM 726 N N . ARG A 1 86 ? -0.281 4.249 9.261 1.00 90.81 86 ARG A N 1
ATOM 727 C CA . ARG A 1 86 ? -1.404 3.316 9.355 1.00 90.81 86 ARG A CA 1
ATOM 728 C C . ARG A 1 86 ? -0.989 1.971 9.947 1.00 90.81 86 ARG A C 1
ATOM 730 O O . ARG A 1 86 ? -1.721 1.464 10.791 1.00 90.81 86 ARG A O 1
ATOM 737 N N . ARG A 1 87 ? 0.156 1.401 9.548 1.00 90.44 87 ARG A N 1
ATOM 738 C CA . ARG A 1 87 ? 0.637 0.115 10.092 1.00 90.44 87 ARG A CA 1
ATOM 739 C C . ARG A 1 87 ? 0.880 0.207 11.600 1.00 90.44 87 ARG A C 1
ATOM 741 O O . ARG A 1 87 ? 0.579 -0.736 12.322 1.00 90.44 87 ARG A O 1
ATOM 748 N N . GLU A 1 88 ? 1.391 1.346 12.067 1.00 87.62 88 GLU A N 1
ATOM 749 C CA . GLU A 1 88 ? 1.689 1.604 13.476 1.00 87.62 88 GLU A CA 1
ATOM 750 C C . GLU A 1 88 ? 0.394 1.803 14.263 1.00 87.62 88 GLU A C 1
ATOM 752 O O . GLU A 1 88 ? 0.216 1.190 15.314 1.00 87.62 88 GLU A O 1
ATOM 757 N N . ALA A 1 89 ? -0.576 2.528 13.699 1.00 81.38 89 ALA A N 1
ATOM 758 C CA . ALA A 1 89 ? -1.918 2.615 14.264 1.00 81.38 89 ALA A CA 1
ATOM 759 C C . ALA A 1 89 ? -2.588 1.232 14.363 1.00 81.38 89 ALA A C 1
ATOM 761 O O . ALA A 1 89 ? -3.144 0.903 15.403 1.00 81.38 89 ALA A O 1
ATOM 762 N N . SER A 1 90 ? -2.489 0.387 13.332 1.00 67.94 90 SER A N 1
ATOM 763 C CA . SER A 1 90 ? -3.020 -0.985 13.358 1.00 67.94 90 SER A CA 1
ATOM 764 C C . SER A 1 90 ? -2.308 -1.910 14.355 1.00 67.94 90 SER A C 1
ATOM 766 O O . SER A 1 90 ? -2.912 -2.885 14.789 1.00 67.94 90 SER A O 1
ATOM 768 N N . ALA A 1 91 ? -1.061 -1.620 14.741 1.00 63.16 91 ALA A N 1
ATOM 769 C CA . ALA A 1 91 ? -0.337 -2.363 15.776 1.00 63.16 91 ALA A CA 1
ATOM 770 C C . ALA A 1 91 ? -0.718 -1.924 17.203 1.00 63.16 91 ALA A C 1
ATOM 772 O O . ALA A 1 91 ? -0.671 -2.731 18.128 1.00 63.16 91 ALA A O 1
ATOM 773 N N . VAL A 1 92 ? -1.115 -0.660 17.380 1.00 58.16 92 VAL A N 1
ATOM 774 C CA . VAL A 1 92 ? -1.553 -0.091 18.671 1.00 58.16 92 VAL A CA 1
ATOM 775 C C . VAL A 1 92 ? -3.062 -0.274 18.891 1.00 58.16 92 VAL A C 1
ATOM 777 O O . VAL A 1 92 ? -3.548 -0.235 20.018 1.00 58.16 92 VAL A O 1
ATOM 780 N N . VAL A 1 93 ? -3.814 -0.532 17.822 1.00 48.59 93 VAL A N 1
ATOM 781 C CA . VAL A 1 93 ? -5.274 -0.639 17.825 1.00 48.59 93 VAL A CA 1
ATOM 782 C C . VAL A 1 93 ? -5.668 -2.071 17.451 1.00 48.59 93 VAL A C 1
ATOM 784 O O . VAL A 1 93 ? -6.164 -2.339 16.362 1.00 48.59 93 VAL A O 1
ATOM 787 N N . ALA A 1 94 ? -5.516 -2.997 18.399 1.00 57.03 94 ALA A N 1
ATOM 788 C CA . ALA A 1 94 ? -6.583 -3.970 18.602 1.00 57.03 94 ALA A CA 1
ATOM 789 C C . ALA A 1 94 ? -7.591 -3.343 19.576 1.00 57.03 94 ALA A C 1
ATOM 791 O O . ALA A 1 94 ? -7.324 -3.239 20.771 1.00 57.03 94 ALA A O 1
ATOM 792 N N . PRO A 1 95 ? -8.727 -2.855 19.066 1.00 46.59 95 PRO A N 1
ATOM 793 C CA . PRO A 1 95 ? -9.971 -3.039 19.780 1.00 46.59 95 PRO A CA 1
ATOM 794 C C . PRO A 1 95 ? -11.101 -3.345 18.800 1.00 46.59 95 PRO A C 1
ATOM 796 O O . PRO A 1 95 ? -11.210 -2.795 17.700 1.00 46.59 95 PRO A O 1
ATOM 799 N N . GLY A 1 96 ? -11.978 -4.246 19.230 1.00 47.62 96 GLY A N 1
ATOM 800 C CA . GLY A 1 96 ? -13.250 -4.453 18.570 1.00 47.62 96 GLY A CA 1
ATOM 801 C C . GLY A 1 96 ? -13.992 -3.132 18.388 1.00 47.62 96 GLY A C 1
ATOM 802 O O . GLY A 1 96 ? -13.943 -2.264 19.250 1.00 47.62 96 GLY A O 1
ATOM 803 N N . LYS A 1 97 ? -14.671 -3.014 17.245 1.00 45.84 97 LYS A N 1
ATOM 804 C CA . LYS A 1 97 ? -15.930 -2.286 17.051 1.00 45.84 97 LYS A CA 1
ATOM 805 C C . LYS A 1 97 ? -16.172 -1.156 18.071 1.00 45.84 97 LYS A C 1
ATOM 807 O O . LYS A 1 97 ? -17.082 -1.256 18.888 1.00 45.84 97 LYS A O 1
ATOM 812 N N . VAL A 1 98 ? -15.376 -0.088 18.042 1.00 44.69 98 VAL A N 1
ATOM 813 C CA . VAL A 1 98 ? -15.701 1.098 18.839 1.00 44.69 98 VAL A CA 1
ATOM 814 C C . VAL A 1 98 ? -16.687 1.922 18.030 1.00 44.69 98 VAL A C 1
ATOM 816 O O . VAL A 1 98 ? -16.406 2.348 16.909 1.00 44.69 98 VAL A O 1
ATOM 819 N N . ALA A 1 99 ? -17.883 2.033 18.600 1.00 51.88 99 ALA A N 1
ATOM 820 C CA . ALA A 1 99 ? -18.979 2.847 18.124 1.00 51.88 99 ALA A CA 1
ATOM 821 C C . ALA A 1 99 ? -18.538 4.295 17.862 1.00 51.88 99 ALA A C 1
ATOM 823 O O . ALA A 1 99 ? -17.627 4.819 18.503 1.00 51.88 99 ALA A O 1
ATOM 824 N N . ALA A 1 100 ? -19.225 4.911 16.902 1.00 44.97 100 ALA A N 1
ATOM 825 C CA . ALA A 1 100 ? -19.094 6.310 16.526 1.00 44.97 100 ALA A CA 1
ATOM 826 C C . ALA A 1 100 ? -19.168 7.262 17.745 1.00 44.97 100 ALA A C 1
ATOM 828 O O . ALA A 1 100 ? -19.803 6.924 18.749 1.00 44.97 100 ALA A O 1
ATOM 829 N N . PRO A 1 101 ? -18.533 8.448 17.666 1.00 52.59 101 PRO A N 1
ATOM 830 C CA . PRO A 1 101 ? -18.525 9.430 18.751 1.00 52.59 101 PRO A CA 1
ATOM 831 C C . PRO A 1 101 ? -19.947 9.875 19.139 1.00 52.59 101 PRO A C 1
ATOM 833 O O . PRO A 1 101 ? -20.834 9.880 18.283 1.00 52.59 101 PRO A O 1
ATOM 836 N N . PRO A 1 102 ? -20.180 10.295 20.400 1.00 44.97 102 PRO A N 1
ATOM 837 C CA . PRO A 1 102 ? -21.451 10.885 20.791 1.00 44.97 102 PRO A CA 1
ATOM 838 C C . PRO A 1 102 ? -21.632 12.215 20.055 1.00 44.97 102 PRO A C 1
ATOM 840 O O . PRO A 1 102 ? -20.964 13.207 20.343 1.00 44.97 102 PRO A 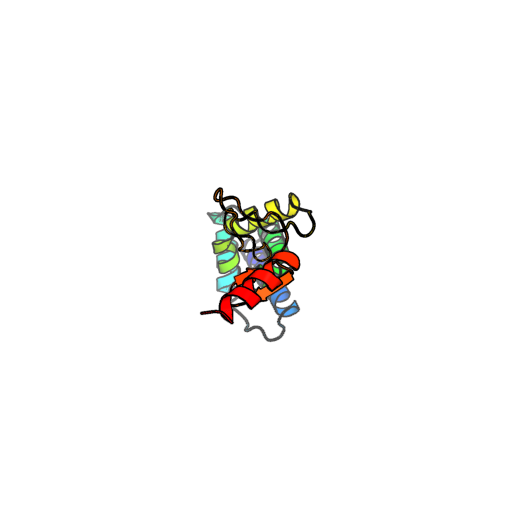O 1
ATOM 843 N N . SER A 1 103 ? -22.539 12.227 19.084 1.00 48.75 103 SER A N 1
ATOM 844 C CA . SER A 1 103 ? -23.037 13.445 18.467 1.00 48.75 103 SER A CA 1
ATOM 845 C C . SER A 1 103 ? -23.809 14.251 19.511 1.00 48.75 103 SER A C 1
ATOM 847 O O . SER A 1 103 ? -24.861 13.832 19.992 1.00 48.75 103 SER A O 1
ATOM 849 N N . THR A 1 104 ? -23.317 15.442 19.846 1.00 47.78 104 THR A N 1
ATOM 850 C CA . THR A 1 104 ? -24.110 16.530 20.436 1.00 47.78 104 THR A CA 1
ATOM 851 C C . THR A 1 104 ? -25.069 17.072 19.373 1.00 47.78 104 THR A C 1
ATOM 853 O O . THR A 1 104 ? -24.913 18.155 18.822 1.00 47.78 104 THR A O 1
ATOM 856 N N . GLY A 1 105 ? -26.060 16.254 19.046 1.00 46.38 105 GLY A N 1
ATOM 857 C CA . GLY A 1 105 ? -27.122 16.504 18.087 1.00 46.38 105 GLY A CA 1
ATOM 858 C C . GLY A 1 105 ? -28.134 15.381 18.257 1.00 46.38 105 GLY A C 1
ATOM 859 O O . GLY A 1 105 ? -27.723 14.229 18.373 1.00 46.38 105 GLY A O 1
ATOM 860 N N . HIS A 1 106 ? -29.410 15.753 18.398 1.00 56.66 106 HIS A N 1
ATOM 861 C CA . HIS A 1 106 ? -30.580 14.898 18.634 1.00 56.66 106 HIS A CA 1
ATOM 862 C C . HIS A 1 106 ? -30.340 13.424 18.288 1.00 56.66 106 HIS A C 1
ATOM 864 O O . HIS A 1 106 ? -30.202 13.080 17.121 1.00 56.66 106 HIS A O 1
ATOM 870 N N . ALA A 1 107 ? -30.269 12.565 19.308 1.00 53.12 107 ALA A N 1
ATOM 871 C CA . ALA A 1 107 ? -30.076 11.142 19.085 1.00 53.12 107 ALA A CA 1
ATOM 872 C C . ALA A 1 107 ? -31.255 10.600 18.265 1.00 53.12 107 ALA A C 1
ATOM 874 O O . ALA A 1 107 ? -32.401 10.666 18.718 1.00 53.12 107 ALA A O 1
ATOM 875 N N . ASP A 1 108 ? -30.959 10.062 17.083 1.00 61.31 108 ASP A N 1
ATOM 876 C CA . ASP A 1 108 ? -31.883 9.297 16.250 1.00 61.31 108 ASP A CA 1
ATOM 877 C C . ASP A 1 108 ? -32.407 8.102 17.061 1.00 61.31 108 ASP A C 1
ATOM 879 O O . ASP A 1 108 ? -31.779 7.046 17.150 1.00 61.31 108 ASP A O 1
ATOM 883 N N . GLY A 1 109 ? -33.527 8.307 17.753 1.00 69.56 109 GLY A N 1
ATOM 884 C CA . GLY A 1 109 ? -34.087 7.347 18.700 1.00 69.56 109 GLY A CA 1
ATOM 885 C C . GLY A 1 109 ? -34.450 7.917 20.071 1.00 69.56 109 GLY A C 1
ATOM 886 O O . GLY A 1 109 ? -34.768 7.129 20.959 1.00 69.56 109 GLY A O 1
ATOM 887 N N . GLY A 1 110 ? -34.412 9.237 20.283 1.00 84.44 110 GLY A N 1
ATOM 888 C CA . GLY A 1 110 ? -35.043 9.922 21.421 1.00 84.44 110 GLY A CA 1
ATOM 889 C C . GLY A 1 110 ? -36.464 10.402 21.102 1.00 84.44 110 GLY A C 1
ATOM 890 O O . GLY A 1 110 ? -36.801 10.621 19.943 1.00 84.44 110 GLY A O 1
ATOM 891 N N . CYS A 1 111 ? -37.313 10.552 22.120 1.00 87.94 111 CYS A N 1
ATOM 892 C CA . CYS A 1 111 ? -38.631 11.166 21.961 1.00 87.94 111 CYS A CA 1
ATOM 893 C C . CYS A 1 111 ? -38.505 12.685 21.731 1.00 87.94 111 CYS A C 1
ATOM 895 O O . CYS A 1 111 ? -37.823 13.374 22.484 1.00 87.94 111 CYS A O 1
ATOM 897 N N . CYS A 1 112 ? -39.203 13.206 20.721 1.00 87.38 112 CYS A N 1
ATOM 898 C CA . CYS A 1 112 ? -39.221 14.614 20.320 1.00 87.38 112 CYS A CA 1
ATOM 899 C C . CYS A 1 112 ? -40.057 15.524 21.236 1.00 87.38 112 CYS A C 1
ATOM 901 O O . CYS A 1 112 ? -40.040 16.736 21.046 1.00 87.38 112 CYS A O 1
ATOM 903 N N . HIS A 1 113 ? -40.774 14.977 22.220 1.00 86.31 113 HIS A N 1
ATOM 904 C CA . HIS A 1 113 ? -41.588 15.764 23.146 1.00 86.31 113 HIS A CA 1
ATOM 905 C C . HIS A 1 113 ? -40.729 16.699 24.012 1.00 86.31 113 HIS A C 1
ATOM 907 O O . HIS A 1 113 ? -39.730 16.274 24.610 1.00 86.31 113 HIS A O 1
ATOM 913 N N . VAL A 1 114 ? -41.182 17.947 24.127 1.00 85.00 114 VAL A N 1
ATOM 914 C CA . VAL A 1 114 ? -40.645 18.972 25.024 1.00 85.00 114 VAL A CA 1
ATOM 915 C C . VAL A 1 114 ? -41.741 19.347 26.018 1.00 85.00 114 VAL A C 1
ATOM 917 O O . VAL A 1 114 ? -42.834 19.728 25.605 1.00 85.00 114 VAL A O 1
ATOM 920 N N . GLY A 1 115 ? -41.447 19.212 27.309 1.00 81.81 115 GLY A N 1
ATOM 921 C CA . GLY A 1 115 ? -42.349 19.578 28.394 1.00 81.81 115 GLY A CA 1
ATOM 922 C C . GLY A 1 115 ? -42.529 21.092 28.516 1.00 81.81 115 GLY A C 1
ATOM 923 O O . GLY A 1 115 ? -41.832 21.887 27.881 1.00 81.81 115 GLY A O 1
ATOM 924 N N . ALA A 1 116 ? -43.467 21.507 29.365 1.00 80.56 116 ALA A N 1
ATOM 925 C CA . ALA A 1 116 ? -43.823 22.915 29.538 1.00 80.56 116 ALA A CA 1
ATOM 926 C C . ALA A 1 116 ? -42.671 23.790 30.074 1.00 80.56 116 ALA A C 1
ATOM 928 O O . ALA A 1 116 ? -42.663 24.994 29.822 1.00 80.56 116 ALA A O 1
ATOM 929 N N . ALA A 1 117 ? -41.691 23.210 30.777 1.00 81.19 117 ALA A N 1
ATOM 930 C CA . ALA A 1 117 ? -40.500 23.922 31.243 1.00 81.19 117 ALA A CA 1
ATOM 931 C C . ALA A 1 117 ? -39.335 23.866 30.231 1.00 81.19 117 ALA A C 1
ATOM 933 O O . ALA A 1 117 ? -38.217 24.282 30.543 1.00 81.19 117 ALA A O 1
ATOM 934 N N . GLY A 1 118 ? -39.583 23.396 29.002 1.00 78.75 118 GLY A N 1
ATOM 935 C CA . GLY A 1 118 ? -38.580 23.298 27.942 1.00 78.75 118 GLY A CA 1
ATOM 936 C C . GLY A 1 118 ? -37.676 22.066 28.053 1.00 78.75 118 GLY A C 1
ATOM 937 O O . GLY A 1 118 ? -36.693 21.947 27.315 1.00 78.75 118 GLY A O 1
ATOM 938 N N . GLU A 1 119 ? -37.977 21.140 28.962 1.00 82.44 119 GLU A N 1
ATOM 939 C CA . GLU A 1 119 ? -37.233 19.905 29.149 1.00 82.44 119 GLU A CA 1
ATOM 940 C C . GLU A 1 119 ? -37.585 18.867 28.078 1.00 82.44 119 GLU A C 1
ATOM 942 O O . GLU A 1 119 ? -38.745 18.616 27.761 1.00 82.44 119 GLU A O 1
ATOM 947 N N . ARG A 1 120 ? -36.565 18.223 27.505 1.00 82.19 120 ARG A N 1
ATOM 948 C CA . ARG A 1 120 ? -36.769 17.134 26.542 1.00 82.19 120 ARG A CA 1
ATOM 949 C C . ARG A 1 120 ? -37.044 15.825 27.265 1.00 82.19 120 ARG A C 1
ATOM 951 O O . ARG A 1 120 ? -36.369 15.491 28.239 1.00 82.19 120 ARG A O 1
ATOM 958 N N . CYS A 1 121 ? -37.978 15.039 26.736 1.00 85.19 121 CYS A N 1
ATOM 959 C CA . CYS A 1 121 ? -38.245 13.706 27.254 1.00 85.19 121 CYS A CA 1
ATOM 960 C C . CYS A 1 121 ? -36.998 12.809 27.125 1.00 85.19 121 CYS A C 1
ATOM 962 O O . CYS A 1 121 ? -36.494 12.580 26.029 1.00 85.19 121 CYS A O 1
ATOM 964 N N . ALA A 1 122 ? -36.525 12.242 28.238 1.00 85.38 122 ALA A N 1
ATOM 965 C CA . ALA A 1 122 ? -35.341 11.373 28.258 1.00 85.38 122 ALA A CA 1
ATOM 966 C C . ALA A 1 122 ? -35.589 9.954 27.699 1.00 85.38 122 ALA A C 1
ATOM 968 O O . ALA A 1 122 ? -34.684 9.118 27.669 1.00 85.38 122 ALA A O 1
ATOM 969 N N . ARG A 1 123 ? -36.826 9.646 27.289 1.00 85.25 123 ARG A N 1
ATOM 970 C CA . ARG A 1 123 ? -37.212 8.318 26.801 1.00 85.25 123 ARG A CA 1
ATOM 971 C C . ARG A 1 123 ? -36.810 8.120 25.349 1.00 85.25 123 ARG A C 1
ATOM 973 O O . ARG A 1 123 ? -36.786 9.059 24.554 1.00 85.25 1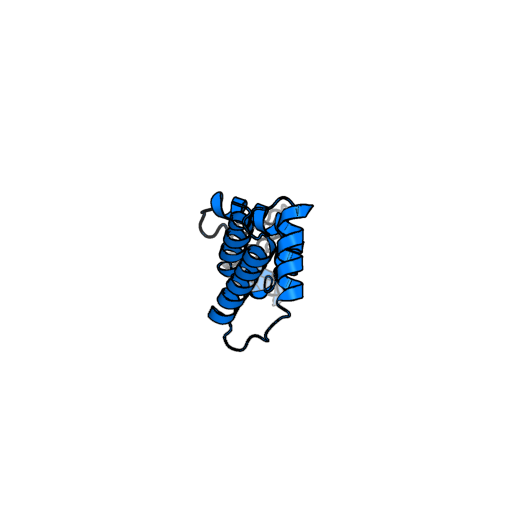23 ARG A O 1
ATOM 980 N N . ARG A 1 124 ? -36.560 6.860 24.990 1.00 83.94 124 ARG A N 1
ATOM 981 C CA . ARG A 1 124 ? -36.336 6.480 23.596 1.00 83.94 124 ARG A CA 1
ATOM 982 C C . ARG A 1 124 ? -37.623 6.633 22.783 1.00 83.94 124 ARG A C 1
ATOM 984 O O . ARG A 1 124 ? -38.711 6.311 23.262 1.00 83.94 124 ARG A O 1
ATOM 991 N N . GLY A 1 125 ? -37.481 7.121 21.558 1.00 86.31 125 GLY A N 1
ATOM 992 C CA . GLY A 1 125 ? -38.528 7.103 20.550 1.00 86.31 125 GLY A CA 1
ATOM 993 C C . GLY A 1 125 ? -38.760 5.668 20.086 1.00 86.31 125 GLY A C 1
ATOM 994 O O . GLY A 1 125 ? -37.819 4.992 19.679 1.00 86.31 125 GLY A O 1
ATOM 995 N N . ALA A 1 126 ? -40.000 5.203 20.188 1.00 86.56 126 ALA A N 1
ATOM 996 C CA . ALA A 1 126 ? -40.424 3.870 19.770 1.00 86.56 126 ALA A CA 1
ATOM 997 C C . ALA A 1 126 ? -41.234 3.910 18.465 1.00 86.56 126 ALA A C 1
ATOM 999 O O . ALA A 1 126 ? -41.203 2.950 17.701 1.00 86.56 126 ALA A O 1
ATOM 1000 N N . MET A 1 127 ? -41.942 5.014 18.198 1.00 84.38 127 MET A N 1
ATOM 1001 C CA . MET A 1 127 ? -42.834 5.167 17.044 1.00 84.38 127 MET A CA 1
ATOM 1002 C C . MET A 1 127 ? -42.590 6.495 16.326 1.00 84.38 127 MET A C 1
ATOM 1004 O O . MET A 1 127 ? -42.146 7.465 16.939 1.00 84.38 127 MET A O 1
ATOM 1008 N N . LYS A 1 128 ? -42.867 6.539 15.019 1.00 86.38 128 LYS A N 1
ATOM 1009 C CA . LYS A 1 128 ? -42.682 7.728 14.177 1.00 86.38 128 LYS A CA 1
ATOM 1010 C C . LYS A 1 128 ? -44.042 8.341 13.824 1.00 86.38 128 LYS A C 1
ATOM 1012 O O . LYS A 1 128 ? -44.912 7.621 13.346 1.00 86.38 128 LYS A O 1
ATOM 1017 N N . HIS A 1 129 ? -44.205 9.648 14.034 1.00 84.12 129 HIS A N 1
ATOM 1018 C CA . HIS A 1 129 ? -45.414 10.422 13.709 1.00 84.12 129 HIS A CA 1
ATOM 1019 C C . HIS A 1 129 ? -45.023 11.808 13.190 1.00 84.12 129 HIS A C 1
ATOM 1021 O O . HIS A 1 129 ? -44.115 12.420 13.756 1.00 84.12 129 HIS A O 1
ATOM 1027 N N . GLY A 1 130 ? -45.634 12.283 12.099 1.00 79.38 130 GLY A N 1
ATOM 1028 C CA . GLY A 1 130 ? -45.337 13.608 11.526 1.00 79.38 130 GLY A CA 1
ATOM 1029 C C . GLY A 1 130 ? -43.866 13.838 11.134 1.00 79.38 130 GLY A C 1
ATOM 1030 O O . GLY A 1 130 ? -43.392 14.966 11.115 1.00 79.38 130 GLY A O 1
ATOM 1031 N N . GLY A 1 131 ? -43.095 12.771 10.882 1.00 80.56 131 GLY A N 1
ATOM 1032 C CA . GLY A 1 131 ? -41.648 12.855 10.629 1.00 80.56 131 GLY A CA 1
ATOM 1033 C C . GLY A 1 131 ? -40.766 12.875 11.887 1.00 80.56 131 GLY A C 1
ATOM 1034 O O . GLY A 1 131 ? -39.549 12.743 11.762 1.00 80.56 131 GLY A O 1
ATOM 1035 N N . HIS A 1 132 ? -41.360 12.937 13.080 1.00 85.38 132 HIS A N 1
ATOM 1036 C CA . HIS A 1 132 ? -40.686 12.976 14.380 1.00 85.38 132 HIS A CA 1
ATOM 1037 C C . HIS A 1 132 ? -40.787 11.635 15.128 1.00 85.38 132 HIS A C 1
ATOM 1039 O O . HIS A 1 132 ? -41.662 10.813 14.850 1.00 85.38 132 HIS A O 1
ATOM 1045 N N . TRP A 1 133 ? -39.877 11.395 16.076 1.00 87.31 133 TRP A N 1
ATOM 1046 C CA . TRP A 1 133 ? -39.834 10.175 16.891 1.00 87.31 133 TRP A CA 1
ATOM 1047 C C . TRP A 1 133 ? -40.492 10.403 18.254 1.00 87.31 133 TRP A C 1
ATOM 1049 O O . TRP A 1 133 ? -40.176 11.364 18.944 1.00 87.31 133 TRP A O 1
ATOM 1059 N N . TRP A 1 134 ? -41.365 9.500 18.693 1.00 89.50 134 TRP A N 1
ATOM 1060 C CA . TRP A 1 134 ? -42.145 9.626 19.929 1.00 89.50 134 TRP A CA 1
ATOM 1061 C C . TRP A 1 134 ? -42.007 8.371 20.794 1.00 89.50 134 TRP A C 1
ATOM 1063 O O . TRP A 1 134 ? -41.889 7.257 20.277 1.00 89.50 134 TRP A O 1
ATOM 1073 N N . CYS A 1 135 ? -41.985 8.526 22.120 1.00 91.44 135 CYS A N 1
ATOM 1074 C CA . CYS A 1 135 ? -42.121 7.387 23.033 1.00 91.44 135 CYS A CA 1
ATOM 1075 C C . CYS A 1 135 ? -43.581 6.901 23.053 1.00 91.44 135 CYS A C 1
ATOM 1077 O O . CYS A 1 135 ? -44.471 7.611 22.597 1.00 91.44 135 CYS A O 1
ATOM 1079 N N . LEU A 1 136 ? -43.832 5.704 23.591 1.00 86.94 136 LEU A N 1
ATOM 1080 C CA . LEU A 1 136 ? -45.179 5.113 23.631 1.00 86.94 136 LEU A CA 1
ATOM 1081 C C . LEU A 1 136 ? -46.225 6.027 24.289 1.00 86.94 136 LEU A C 1
ATOM 1083 O O . LEU A 1 136 ? -47.337 6.121 23.780 1.00 86.94 136 LEU A O 1
ATOM 1087 N N . ASP A 1 137 ? -45.862 6.720 25.368 1.00 86.50 137 ASP A N 1
ATOM 1088 C CA . ASP A 1 137 ? -46.816 7.555 26.105 1.00 86.50 137 ASP A CA 1
ATOM 1089 C C . ASP A 1 137 ? -47.139 8.846 25.342 1.00 86.50 137 ASP A C 1
ATOM 1091 O O . ASP A 1 137 ? -48.305 9.140 25.110 1.00 86.50 137 ASP A O 1
ATOM 1095 N N . HIS A 1 138 ? -46.119 9.569 24.866 1.00 89.75 138 HIS A N 1
ATOM 1096 C CA . HIS A 1 138 ? -46.330 10.838 24.155 1.00 89.75 138 HIS A CA 1
ATOM 1097 C C . HIS A 1 138 ? -46.761 10.655 22.692 1.00 89.75 138 HIS A C 1
ATOM 1099 O O . HIS A 1 138 ? -47.154 11.619 22.049 1.00 89.75 138 HIS A O 1
ATOM 1105 N N . TYR A 1 139 ? -46.678 9.443 22.135 1.00 87.44 139 TYR A N 1
ATOM 1106 C CA . TYR A 1 139 ? -47.208 9.159 20.799 1.00 87.44 139 TYR A CA 1
ATOM 1107 C C . TYR A 1 139 ? -48.733 9.273 20.764 1.00 87.44 139 TYR A C 1
ATOM 1109 O O . TYR A 1 139 ? -49.264 9.827 19.813 1.00 87.44 139 TYR A O 1
ATOM 1117 N N . ARG A 1 140 ? -49.430 8.788 21.802 1.00 84.50 140 ARG A N 1
ATOM 1118 C CA . ARG A 1 140 ? -50.898 8.884 21.887 1.00 84.50 140 ARG A CA 1
ATOM 1119 C C . ARG A 1 140 ? -51.338 10.342 21.929 1.00 84.50 140 ARG A C 1
ATOM 1121 O O . ARG A 1 140 ? -52.109 10.765 21.086 1.00 84.50 140 ARG A O 1
ATOM 1128 N N . GLU A 1 141 ? -50.709 11.120 22.808 1.00 80.94 141 GLU A N 1
ATOM 1129 C CA . GLU A 1 141 ? -50.926 12.565 22.904 1.00 80.94 141 GLU A CA 1
ATOM 1130 C C . GLU A 1 141 ? -50.648 13.291 21.578 1.00 80.94 141 GLU A C 1
ATOM 1132 O O . GLU A 1 141 ? -51.368 14.218 21.223 1.00 80.94 141 GLU A O 1
ATOM 1137 N N . ALA A 1 142 ? -49.607 12.895 20.838 1.00 78.81 142 ALA A N 1
ATOM 1138 C CA . ALA A 1 142 ? -49.289 13.497 19.545 1.00 78.81 142 ALA A CA 1
ATOM 1139 C C . ALA A 1 142 ? -50.344 13.181 18.471 1.00 78.81 142 ALA A C 1
ATOM 1141 O O . ALA A 1 142 ? -50.711 14.071 17.714 1.00 78.81 142 ALA A O 1
ATOM 1142 N N . VAL A 1 143 ? -50.844 11.941 18.428 1.00 78.88 143 VAL A N 1
ATOM 1143 C CA . VAL A 1 143 ? -51.905 11.519 17.498 1.00 78.88 143 VAL A CA 1
ATOM 1144 C C . VAL A 1 143 ? -53.230 12.212 17.832 1.00 78.88 143 VAL A C 1
ATOM 1146 O O . VAL A 1 143 ? -53.852 12.789 16.945 1.00 78.88 143 VAL A O 1
ATOM 1149 N N . ASP A 1 144 ? -53.615 12.237 19.110 1.00 75.06 144 ASP A N 1
ATOM 1150 C CA . ASP A 1 144 ? -54.884 12.821 19.564 1.00 75.06 144 ASP A CA 1
ATOM 1151 C C . ASP A 1 144 ? -54.952 14.348 19.326 1.00 75.06 144 ASP A C 1
ATOM 1153 O O . ASP A 1 144 ? -56.027 14.894 19.081 1.00 75.06 144 ASP A O 1
ATOM 1157 N N . ASN A 1 145 ? -53.813 15.056 19.365 1.00 66.19 145 ASN A N 1
ATOM 1158 C CA . ASN A 1 145 ? -53.748 16.503 19.105 1.00 66.19 145 ASN A CA 1
ATOM 1159 C C . ASN A 1 145 ? -53.826 16.878 17.612 1.00 66.19 145 ASN A C 1
ATOM 1161 O O . ASN A 1 145 ? -54.111 18.034 17.302 1.00 66.19 145 ASN A O 1
ATOM 1165 N N . GLU A 1 146 ? -53.567 15.947 16.688 1.00 60.81 146 GLU A N 1
ATOM 1166 C CA . GLU A 1 146 ? -53.651 16.203 15.240 1.00 60.81 146 GLU A CA 1
ATOM 1167 C C . GLU A 1 146 ? -55.063 15.957 14.678 1.00 60.81 146 GLU A C 1
ATOM 1169 O O . GLU A 1 146 ? -55.424 16.558 13.670 1.00 60.81 146 GLU A O 1
ATOM 1174 N N . GLU A 1 147 ? -55.899 15.153 15.345 1.00 56.94 147 GLU A N 1
ATOM 1175 C CA . GLU A 1 147 ? -57.295 14.913 14.935 1.00 56.94 147 GLU A CA 1
ATOM 1176 C C . GLU A 1 147 ? -58.286 15.986 15.440 1.00 56.94 147 GLU A C 1
ATOM 1178 O O . GLU A 1 147 ? -59.468 15.957 15.094 1.00 56.94 147 GLU A O 1
ATOM 1183 N N . GLY A 1 148 ? -57.814 16.945 16.245 1.00 53.16 148 GLY A N 1
ATOM 1184 C CA . GLY A 1 148 ? -58.622 18.002 16.866 1.00 53.16 148 GLY A CA 1
ATOM 1185 C C . GLY A 1 148 ? -58.423 19.424 16.322 1.00 53.16 148 GLY A C 1
ATOM 1186 O O . GLY A 1 148 ? -58.913 20.360 16.958 1.00 53.16 148 GLY A O 1
ATOM 1187 N N . ALA A 1 149 ? -57.703 19.603 15.207 1.00 44.81 149 ALA A N 1
ATOM 1188 C CA . ALA A 1 149 ? -57.409 20.906 14.590 1.00 44.81 149 ALA A CA 1
ATOM 1189 C C . ALA A 1 149 ? -58.164 21.135 13.270 1.00 44.81 149 ALA A C 1
ATOM 1191 O O . ALA A 1 149 ? -58.222 20.199 12.442 1.00 44.81 149 ALA A O 1
#

Foldseek 3Di:
DPDPLLVVLLVLQVVLQVLLCVVVVPDDDDDSNVQSVLSVCCCPPVVDDSVRLSVLSVVLCVDPVSVVQPSGSNSCVVCVVVSVVVVVVVVVDDDPDDDDDDDPDDPPFAAPDADPVRDGDPHGFDDDDPNGGHDPVVVVVVVVVVVPD

Sequence (149 aa):
MVVDDAAEDLRLAEWIFARILGMHPTHRQPDMHSWSRDVRLMRERDRRSRREIAALFDWANRDAFWRNNILSPAKLRAQWDQLVIRREASAVVAPGKVAAPPSTGHADGGCCHVGAAGERCARRGAMKHGGHWWCLDHYREAVDNEEGA

pLDDT: mean 84.13, std 15.86, range [44.69, 97.44]

Organism: NCBI:txid93220